Protein AF-A0AAV7LQX9-F1 (afdb_monomer_lite)

Radius of gyration: 13.63 Å; chains: 1; bounding box: 30×21×33 Å

Secondary structure (DSSP, 8-state):
-EE--S-EEEEEEEEEEEEEEEEEEES-EEEEEEEEEEEEEEEEEEESEEEEEEEEEEEEEEEEEEE-SEEEEEEEEEEEEEEEEEEEEEEEEEEEEEEEEEEEEEEEEEEEEEEEEESSEEEEE-

pLDDT: mean 80.77, std 9.1, range [44.38, 90.12]

Foldseek 3Di:
DEDADQEEEEEAEAEDEEEDEYEYEHAEYEYEYYYAYEYEYEYEYEHAEYEYEYEEHYEYEYEYEYEHQEYEYEAYEEYEYEYEYEYEYQEYEYEYQYQYEYEYEYDYDYVYYYYYYHDNYDYDYD

Structure (mmCIF, N/CA/C/O backbone):
data_AF-A0AAV7LQX9-F1
#
_entry.id   AF-A0AAV7LQX9-F1
#
loop_
_atom_site.group_PDB
_atom_site.id
_atom_site.type_symbol
_atom_site.label_atom_id
_atom_site.label_alt_id
_atom_site.label_comp_id
_atom_site.label_asym_id
_atom_site.label_entity_id
_atom_site.label_seq_id
_atom_site.pdbx_PDB_ins_code
_atom_site.Cartn_x
_atom_site.Cartn_y
_atom_site.Cartn_z
_atom_site.occupancy
_atom_site.B_iso_or_equiv
_atom_site.auth_seq_id
_atom_site.auth_comp_id
_atom_site.auth_asym_id
_atom_site.auth_atom_id
_atom_site.pdbx_PDB_model_num
ATOM 1 N N . MET A 1 1 ? -8.100 -6.933 16.104 1.00 44.38 1 MET A N 1
ATOM 2 C CA . MET A 1 1 ? -7.969 -5.736 16.965 1.00 44.38 1 MET A CA 1
ATOM 3 C C . MET A 1 1 ? -8.746 -4.613 16.285 1.00 44.38 1 MET A C 1
ATOM 5 O O . MET A 1 1 ? -8.437 -4.324 15.139 1.00 44.38 1 MET A O 1
ATOM 9 N N . GLN A 1 2 ? -9.809 -4.077 16.897 1.00 45.00 2 GLN A N 1
ATOM 10 C CA . GLN A 1 2 ? -10.562 -2.942 16.338 1.00 45.00 2 GLN A CA 1
ATOM 11 C C . GLN A 1 2 ? -9.854 -1.646 16.736 1.00 45.00 2 GLN A C 1
ATOM 13 O O . GLN A 1 2 ? -9.765 -1.334 17.921 1.00 45.00 2 GLN A O 1
ATOM 18 N N . ALA A 1 3 ? -9.325 -0.924 15.753 1.00 48.66 3 ALA A N 1
ATOM 19 C 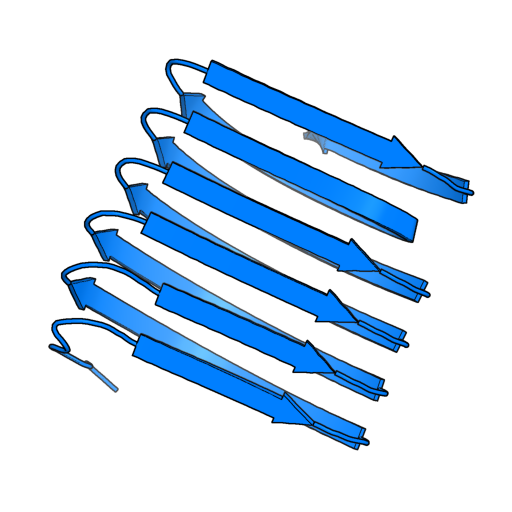CA . ALA A 1 3 ? -8.669 0.359 15.949 1.00 48.66 3 ALA A CA 1
ATOM 20 C C . ALA A 1 3 ? -9.625 1.467 15.475 1.00 48.66 3 ALA A C 1
ATOM 22 O O . ALA A 1 3 ? -9.708 1.782 14.290 1.00 48.66 3 ALA A O 1
ATOM 23 N N . LEU A 1 4 ? -10.394 2.036 16.407 1.00 51.62 4 LEU A N 1
ATOM 24 C CA . LEU A 1 4 ? -11.163 3.265 16.181 1.00 51.62 4 LEU A CA 1
ATOM 25 C C . LEU A 1 4 ? -10.199 4.446 16.334 1.00 51.62 4 LEU A C 1
ATOM 27 O O . LEU A 1 4 ? -10.085 5.054 17.396 1.00 51.62 4 LEU A O 1
ATOM 31 N N . CYS A 1 5 ? -9.425 4.699 15.284 1.00 54.59 5 CYS A N 1
ATOM 32 C CA . CYS A 1 5 ? -8.389 5.721 15.264 1.00 54.59 5 CYS A CA 1
ATOM 33 C C . CYS A 1 5 ? -8.720 6.733 14.174 1.00 54.59 5 CYS A C 1
ATOM 35 O O . CYS A 1 5 ? -8.974 6.358 13.034 1.00 54.59 5 CYS A O 1
ATOM 37 N N . THR A 1 6 ? -8.659 8.024 14.504 1.00 59.22 6 THR A N 1
ATOM 38 C CA . THR A 1 6 ? -8.845 9.101 13.525 1.00 59.22 6 THR A CA 1
ATOM 39 C C . THR A 1 6 ? -7.793 9.063 12.422 1.00 59.22 6 THR A C 1
ATOM 41 O O . THR A 1 6 ? -8.048 9.603 11.366 1.00 59.22 6 THR A O 1
ATOM 44 N N . GLY A 1 7 ? -6.664 8.383 12.603 1.00 66.31 7 GLY A N 1
ATOM 45 C CA . GLY A 1 7 ? -5.736 8.020 11.537 1.00 66.31 7 GLY A CA 1
ATOM 46 C C . GLY A 1 7 ? -4.807 6.909 12.015 1.00 66.31 7 GLY A C 1
ATOM 47 O O . GLY A 1 7 ? -4.508 6.842 13.210 1.00 66.31 7 GLY A O 1
ATOM 48 N N . LEU A 1 8 ? -4.388 6.027 11.108 1.00 74.94 8 LEU A N 1
ATOM 49 C CA . LEU A 1 8 ? -3.429 4.962 11.399 1.00 74.94 8 LEU A CA 1
ATOM 50 C C . LEU A 1 8 ? -2.155 5.202 10.589 1.00 74.94 8 LEU A C 1
ATOM 52 O O . LEU A 1 8 ? -2.221 5.341 9.371 1.00 74.94 8 LEU A O 1
ATOM 56 N N . GLN A 1 9 ? -1.014 5.243 11.273 1.00 82.44 9 GLN A N 1
ATOM 57 C CA . GLN A 1 9 ? 0.303 5.270 10.648 1.00 82.44 9 GLN A CA 1
ATOM 58 C C . GLN A 1 9 ? 1.063 4.019 11.050 1.00 82.44 9 GLN A C 1
ATOM 60 O O . GLN A 1 9 ? 1.172 3.705 12.237 1.00 82.44 9 GLN A O 1
ATOM 65 N N . GLU A 1 10 ? 1.592 3.315 10.062 1.00 79.38 10 GLU A N 1
ATOM 66 C CA . GLU A 1 10 ? 2.400 2.132 10.283 1.00 79.38 10 GLU A CA 1
ATOM 67 C C . GLU A 1 10 ? 3.701 2.227 9.499 1.00 79.38 10 GLU A C 1
ATOM 69 O O . GLU A 1 10 ? 3.707 2.553 8.314 1.00 79.38 10 GLU A O 1
ATOM 74 N N . GLN A 1 11 ? 4.802 1.906 10.172 1.00 86.50 11 GLN A N 1
ATOM 75 C CA . GLN A 1 11 ? 6.115 1.863 9.560 1.00 86.50 11 GLN A CA 1
ATOM 76 C C . GLN A 1 11 ? 6.810 0.546 9.903 1.00 86.50 11 GLN A C 1
ATOM 78 O O . GLN A 1 11 ? 6.945 0.186 11.074 1.00 86.50 11 GLN A O 1
ATOM 83 N N . VAL A 1 12 ? 7.275 -0.157 8.874 1.00 82.94 12 VAL A N 1
ATOM 84 C CA . VAL A 1 12 ? 8.082 -1.373 8.989 1.00 82.94 12 VAL A CA 1
ATOM 85 C C . VAL A 1 12 ? 9.431 -1.106 8.336 1.00 82.94 12 VAL A C 1
ATOM 87 O O . VAL A 1 12 ? 9.488 -0.712 7.173 1.00 82.94 12 VAL A O 1
ATOM 90 N N . THR A 1 13 ? 10.523 -1.305 9.075 1.00 85.25 13 THR A N 1
ATOM 91 C CA . THR A 1 13 ? 11.883 -1.085 8.568 1.00 85.25 13 THR A CA 1
ATOM 92 C C . THR A 1 13 ? 12.789 -2.292 8.795 1.00 85.25 13 THR A C 1
ATOM 94 O O . THR A 1 13 ? 12.678 -3.001 9.794 1.00 85.25 13 THR A O 1
ATOM 97 N N . GLY A 1 14 ? 13.721 -2.515 7.867 1.00 83.38 14 GLY A N 1
ATOM 98 C CA . GLY A 1 14 ? 14.707 -3.592 7.957 1.00 83.38 14 GLY A CA 1
ATOM 99 C C . GLY A 1 14 ? 14.186 -4.919 7.409 1.00 83.38 14 GLY A C 1
ATOM 100 O O . GLY A 1 14 ? 13.496 -4.936 6.394 1.00 83.38 14 GLY A O 1
ATOM 101 N N . SER A 1 15 ? 14.576 -6.032 8.036 1.00 89.62 15 SER A N 1
ATOM 102 C CA . SER A 1 15 ? 14.075 -7.363 7.678 1.00 89.62 15 SER A CA 1
ATOM 103 C C . SER A 1 15 ? 12.883 -7.710 8.561 1.00 89.62 15 SER A C 1
ATOM 105 O O . SER A 1 15 ? 13.058 -7.864 9.770 1.00 89.62 15 SER A O 1
ATOM 107 N N . ALA A 1 16 ? 11.695 -7.849 7.980 1.00 85.00 16 ALA A N 1
ATOM 108 C CA . ALA A 1 16 ? 10.470 -8.041 8.748 1.00 85.00 16 ALA A CA 1
ATOM 109 C C . ALA A 1 16 ? 9.529 -9.077 8.126 1.00 85.00 16 ALA A C 1
ATOM 111 O O . ALA A 1 16 ? 9.391 -9.168 6.908 1.00 85.00 16 ALA A O 1
ATOM 112 N N . TYR A 1 17 ? 8.845 -9.818 8.998 1.00 88.38 17 TYR A N 1
ATOM 113 C CA . TYR A 1 17 ? 7.659 -10.602 8.668 1.00 88.38 17 TYR A CA 1
ATOM 114 C C . TYR A 1 17 ? 6.479 -9.992 9.414 1.00 88.38 17 TYR A C 1
ATOM 116 O O . TYR A 1 17 ? 6.581 -9.708 10.610 1.00 88.38 17 TYR A O 1
ATOM 124 N N . THR A 1 18 ? 5.376 -9.738 8.722 1.00 83.75 18 THR A N 1
ATOM 125 C CA . THR A 1 18 ? 4.199 -9.108 9.317 1.00 83.75 18 THR A CA 1
ATOM 126 C C . THR A 1 18 ? 2.927 -9.740 8.781 1.00 83.75 18 THR A C 1
ATOM 128 O O . THR A 1 18 ? 2.704 -9.766 7.579 1.00 83.75 18 THR A O 1
ATOM 131 N N . GLU A 1 19 ? 2.059 -10.174 9.686 1.00 87.44 19 GLU A N 1
ATOM 132 C CA . GLU A 1 19 ? 0.737 -10.698 9.357 1.00 87.44 19 GLU A CA 1
ATOM 133 C C . GLU A 1 19 ? -0.304 -9.952 10.185 1.00 87.44 19 GLU A C 1
ATOM 135 O O . GLU A 1 19 ? -0.191 -9.897 11.416 1.00 87.44 19 GLU A O 1
ATOM 140 N N . ARG A 1 20 ? -1.291 -9.317 9.538 1.00 81.19 20 ARG A N 1
ATOM 141 C CA . ARG A 1 20 ? -2.314 -8.543 10.260 1.00 81.19 20 ARG A CA 1
ATOM 142 C C . ARG A 1 20 ? -3.699 -8.582 9.636 1.00 81.19 20 ARG A C 1
ATOM 144 O O . ARG A 1 20 ? -3.877 -8.553 8.424 1.00 81.19 20 ARG A O 1
ATOM 151 N N . VAL A 1 21 ? -4.688 -8.475 10.520 1.00 82.31 21 VAL A N 1
ATOM 152 C CA . VAL A 1 21 ? -6.072 -8.138 10.179 1.00 82.31 21 VAL A CA 1
ATOM 153 C C . VAL A 1 21 ? -6.412 -6.791 10.806 1.00 82.31 21 VAL A C 1
ATOM 155 O O . VAL A 1 21 ? -6.343 -6.638 12.031 1.00 82.31 21 VAL A O 1
ATOM 158 N N . MET A 1 22 ? -6.778 -5.817 9.975 1.00 77.44 22 MET A N 1
ATOM 159 C CA . MET A 1 22 ? -7.053 -4.445 10.399 1.00 77.44 22 MET A CA 1
ATOM 160 C C . MET A 1 22 ? -8.438 -3.970 9.966 1.00 77.44 22 MET A C 1
ATOM 162 O O . MET A 1 22 ? -8.888 -4.217 8.849 1.00 77.44 22 MET A O 1
ATOM 166 N N . GLN A 1 23 ? -9.087 -3.240 10.872 1.00 78.06 23 GLN A N 1
ATOM 167 C CA . GLN A 1 23 ? -10.283 -2.450 10.601 1.00 78.06 23 GLN A CA 1
ATOM 168 C C . GLN A 1 23 ? -9.996 -1.012 11.019 1.00 78.06 23 GLN A C 1
ATOM 170 O O . GLN A 1 23 ? -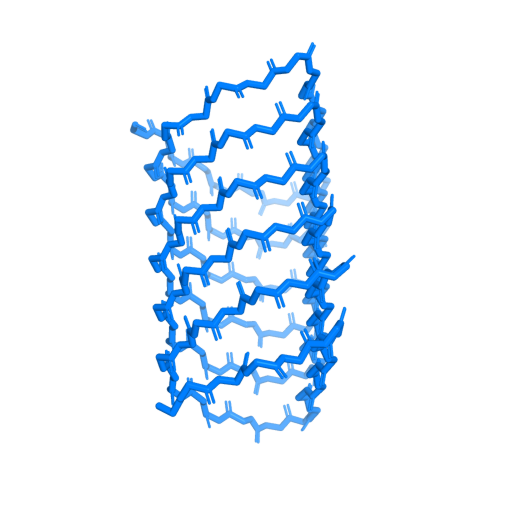9.624 -0.786 12.173 1.00 78.06 23 GLN A O 1
ATOM 175 N N . ALA A 1 24 ? -10.162 -0.070 10.093 1.00 73.31 24 ALA A N 1
ATOM 176 C CA . ALA A 1 24 ? -9.906 1.346 10.319 1.00 73.31 24 ALA A CA 1
ATOM 177 C C . ALA A 1 24 ? -11.117 2.201 9.916 1.00 73.31 24 ALA A C 1
ATOM 179 O O . ALA A 1 24 ? -11.691 2.036 8.840 1.00 73.31 24 ALA A O 1
ATOM 180 N N . LEU A 1 25 ? -11.483 3.138 10.791 1.00 71.81 25 LEU A N 1
ATOM 181 C CA . LEU A 1 25 ? -12.535 4.135 10.588 1.00 71.81 25 LEU A CA 1
ATOM 182 C C . LEU A 1 25 ? -11.963 5.502 10.972 1.00 71.81 25 LEU A C 1
ATOM 184 O O . LEU A 1 25 ? -11.795 5.770 12.160 1.00 71.81 25 LEU A O 1
ATOM 188 N N . GLY A 1 26 ? -11.638 6.353 9.995 1.00 68.31 26 GLY A N 1
ATOM 189 C CA . GLY A 1 26 ? -10.950 7.616 10.286 1.00 68.31 26 GLY A CA 1
ATOM 190 C C . GLY A 1 26 ? -10.535 8.437 9.065 1.00 68.31 26 GLY A C 1
ATOM 191 O O . GLY A 1 26 ? -10.940 8.174 7.943 1.00 68.31 26 GLY A O 1
ATOM 192 N N . THR A 1 27 ? -9.714 9.462 9.268 1.00 67.06 27 THR A N 1
ATOM 193 C CA . THR A 1 27 ? -9.219 10.382 8.232 1.00 67.06 27 THR A CA 1
ATOM 194 C C . THR A 1 27 ? -8.089 9.797 7.374 1.00 67.06 27 THR A C 1
ATOM 196 O O . THR A 1 27 ? -7.625 10.430 6.429 1.00 67.06 27 THR A O 1
ATOM 199 N N . GLY A 1 28 ? -7.635 8.576 7.639 1.00 71.94 28 GLY A N 1
ATOM 200 C CA . GLY A 1 28 ? -6.827 7.843 6.671 1.00 71.94 28 GLY A CA 1
ATOM 201 C C . GLY A 1 28 ? -5.840 6.858 7.263 1.00 71.94 28 GLY A C 1
ATOM 202 O O . GLY A 1 28 ? -5.613 6.818 8.474 1.00 71.94 28 GLY A O 1
ATOM 203 N N . LEU A 1 29 ? -5.279 6.050 6.371 1.00 78.88 29 LEU A N 1
ATOM 204 C CA . LEU A 1 29 ? -4.280 5.041 6.675 1.00 78.88 29 LEU A CA 1
ATOM 205 C C . LEU A 1 29 ? -3.027 5.336 5.856 1.00 78.88 29 LEU A C 1
ATOM 207 O O . LEU A 1 29 ? -3.112 5.484 4.640 1.00 78.88 29 LEU A O 1
ATOM 211 N N . GLN A 1 30 ? -1.891 5.453 6.534 1.00 85.62 30 GLN A N 1
ATOM 212 C CA . GLN A 1 30 ? -0.587 5.596 5.903 1.00 85.62 30 GLN A CA 1
ATOM 213 C C . GLN A 1 30 ? 0.289 4.430 6.316 1.00 85.62 30 GLN A C 1
ATOM 215 O O . GLN A 1 30 ? 0.453 4.150 7.506 1.00 85.62 30 GLN A O 1
ATOM 220 N N . GLU A 1 31 ? 0.856 3.762 5.330 1.00 83.62 31 GLU A N 1
ATOM 221 C CA . GLU A 1 31 ? 1.700 2.612 5.559 1.00 83.62 31 GLU A CA 1
ATOM 222 C C . GLU A 1 31 ? 3.004 2.752 4.785 1.00 83.62 31 GLU A C 1
ATOM 224 O O . GLU A 1 31 ? 3.001 3.039 3.590 1.00 83.62 31 GLU A O 1
ATOM 229 N N . GLN A 1 32 ? 4.119 2.544 5.477 1.00 88.81 32 GLN A N 1
ATOM 230 C CA . GLN A 1 32 ? 5.440 2.582 4.878 1.00 88.81 32 GLN A CA 1
ATOM 231 C C . GLN A 1 32 ? 6.222 1.317 5.219 1.00 88.81 32 GLN A C 1
ATOM 233 O O . GLN A 1 32 ? 6.424 0.981 6.387 1.00 88.81 32 GLN A O 1
ATOM 238 N N . VAL A 1 33 ? 6.709 0.632 4.190 1.00 84.44 33 VAL A N 1
ATOM 239 C CA . VAL A 1 33 ? 7.551 -0.558 4.319 1.00 84.44 33 VAL A CA 1
ATOM 240 C C . VAL A 1 33 ? 8.886 -0.293 3.638 1.00 84.44 33 VAL A C 1
ATOM 242 O O . VAL A 1 33 ? 8.929 -0.067 2.433 1.00 84.44 33 VAL A O 1
ATOM 245 N N . THR A 1 34 ? 9.981 -0.359 4.394 1.00 87.31 34 THR A N 1
ATOM 246 C CA . THR A 1 34 ? 11.334 -0.108 3.880 1.00 87.31 34 THR A CA 1
ATOM 247 C C . THR A 1 34 ? 12.288 -1.238 4.249 1.00 87.31 34 THR A C 1
ATOM 249 O O . THR A 1 34 ? 12.525 -1.495 5.427 1.00 87.31 34 THR A O 1
ATOM 252 N N . GLY A 1 35 ? 12.923 -1.870 3.265 1.00 87.62 35 GLY A N 1
ATOM 253 C CA . GLY A 1 35 ? 13.909 -2.932 3.487 1.00 87.62 35 GLY A CA 1
ATOM 254 C C . GLY A 1 35 ? 13.496 -4.250 2.846 1.00 87.62 35 GLY A C 1
ATOM 255 O O . GLY A 1 35 ? 13.077 -4.254 1.694 1.00 87.62 35 GLY A O 1
ATOM 256 N N . SER A 1 36 ? 13.669 -5.362 3.562 1.00 89.44 36 SER A N 1
ATOM 257 C CA . SER A 1 36 ? 13.270 -6.697 3.108 1.00 89.44 36 SER A CA 1
ATOM 258 C C . SER A 1 36 ? 12.052 -7.150 3.901 1.00 89.44 36 SER A C 1
ATOM 260 O O . SER A 1 36 ? 12.176 -7.499 5.073 1.00 89.44 36 SER A O 1
ATOM 262 N N . ALA A 1 37 ? 10.875 -7.153 3.291 1.00 87.31 37 ALA A N 1
ATOM 263 C CA . ALA A 1 37 ? 9.639 -7.426 4.011 1.00 87.31 37 ALA A CA 1
ATOM 264 C C . ALA A 1 37 ? 8.830 -8.553 3.375 1.00 87.31 37 ALA A C 1
ATOM 266 O O . ALA A 1 37 ? 8.647 -8.593 2.161 1.00 87.31 37 ALA A O 1
ATOM 267 N N . TYR A 1 38 ? 8.293 -9.423 4.223 1.00 89.69 38 TYR A N 1
ATOM 268 C CA . TYR A 1 38 ? 7.180 -10.295 3.882 1.00 89.69 38 TYR A CA 1
ATOM 269 C C . TYR A 1 38 ? 5.951 -9.814 4.638 1.00 89.69 38 TYR A C 1
ATOM 271 O O . TYR A 1 38 ? 5.994 -9.670 5.864 1.00 89.69 38 TYR A O 1
ATOM 279 N N . THR A 1 39 ? 4.871 -9.544 3.913 1.00 85.50 39 THR A N 1
ATOM 280 C CA . THR A 1 39 ? 3.660 -9.013 4.517 1.00 85.50 39 THR A CA 1
ATOM 281 C C . THR A 1 39 ? 2.395 -9.669 3.989 1.00 85.50 39 THR A C 1
ATOM 283 O O . THR A 1 39 ? 2.104 -9.590 2.801 1.00 85.50 39 THR A O 1
ATOM 286 N N . GLU A 1 40 ? 1.590 -10.188 4.908 1.00 89.50 40 GLU A N 1
ATOM 287 C CA . GLU A 1 40 ? 0.230 -10.656 4.659 1.00 89.50 40 GLU A CA 1
ATOM 288 C C . GLU A 1 40 ? -0.773 -9.771 5.393 1.00 89.50 40 GLU A C 1
ATOM 290 O O . GLU A 1 40 ? -0.660 -9.547 6.606 1.00 89.50 40 GLU A O 1
ATOM 295 N N . ARG A 1 41 ? -1.769 -9.236 4.676 1.00 84.44 41 ARG A N 1
ATOM 296 C CA . ARG A 1 41 ? -2.806 -8.420 5.322 1.00 84.44 41 ARG A CA 1
ATOM 297 C C . ARG A 1 41 ? -4.209 -8.629 4.798 1.00 84.44 41 ARG A C 1
ATOM 299 O O . ARG A 1 41 ? -4.458 -8.707 3.600 1.00 84.44 41 ARG A O 1
ATOM 306 N N . VAL A 1 42 ? -5.147 -8.534 5.733 1.00 86.06 42 VAL A N 1
ATOM 307 C CA . VAL A 1 42 ? -6.558 -8.289 5.444 1.00 86.06 42 VAL A CA 1
ATOM 308 C C . VAL A 1 42 ? -6.943 -6.940 6.030 1.00 86.06 42 VAL A C 1
ATOM 310 O O . VAL A 1 42 ? -6.772 -6.700 7.228 1.00 86.06 42 VAL A O 1
ATOM 313 N N . MET A 1 43 ? -7.461 -6.049 5.192 1.00 84.25 43 MET A N 1
ATOM 314 C CA . MET A 1 43 ? -7.805 -4.689 5.585 1.00 84.25 43 MET A CA 1
ATOM 315 C C . MET A 1 43 ? -9.231 -4.330 5.177 1.00 84.25 43 MET A C 1
ATOM 317 O O . MET A 1 43 ? -9.636 -4.516 4.030 1.00 84.25 43 MET A O 1
ATOM 321 N N . GLN A 1 44 ? -9.961 -3.736 6.117 1.00 84.94 44 GLN A N 1
ATOM 322 C CA . GLN A 1 44 ? -11.181 -2.983 5.847 1.00 84.94 44 GLN A CA 1
ATOM 323 C C . GLN A 1 44 ? -10.984 -1.547 6.319 1.00 84.94 44 GLN A C 1
ATOM 325 O O . GLN A 1 44 ? -10.684 -1.318 7.494 1.00 84.94 44 GLN A O 1
ATOM 330 N N . ALA A 1 45 ? -11.148 -0.583 5.420 1.00 80.44 45 ALA A N 1
ATOM 331 C CA . ALA A 1 45 ? -10.995 0.824 5.759 1.00 80.44 45 ALA A CA 1
ATOM 332 C C . ALA A 1 45 ? -12.138 1.670 5.197 1.00 80.44 45 ALA A C 1
ATOM 334 O O . ALA A 1 45 ? -12.545 1.527 4.043 1.00 80.44 45 ALA A O 1
ATOM 335 N N . LEU A 1 46 ? -12.626 2.590 6.024 1.00 81.75 46 LEU A N 1
ATOM 336 C CA . LEU A 1 46 ? -13.559 3.631 5.619 1.00 81.75 46 LEU A CA 1
ATOM 337 C C . LEU A 1 46 ? -13.027 4.970 6.118 1.00 81.75 46 LEU A C 1
ATOM 339 O O . LEU A 1 46 ? -12.820 5.160 7.319 1.00 81.75 46 LEU A O 1
ATOM 343 N N . GLY A 1 47 ? -12.762 5.889 5.194 1.00 77.56 47 GLY A N 1
ATOM 344 C CA . GLY A 1 47 ? -12.074 7.117 5.560 1.00 77.56 47 GLY A CA 1
ATOM 345 C C . GLY A 1 47 ? -11.807 8.085 4.427 1.00 77.56 47 GLY A C 1
ATOM 346 O O . GLY A 1 47 ? -12.364 7.958 3.346 1.00 77.56 47 GLY A O 1
ATOM 347 N N . THR A 1 48 ? -10.955 9.082 4.657 1.00 76.81 48 THR A N 1
ATOM 348 C CA . THR A 1 48 ? -10.625 10.043 3.593 1.00 76.81 48 THR A CA 1
ATOM 349 C C . THR A 1 48 ? -9.549 9.525 2.646 1.00 76.81 48 THR A C 1
ATOM 351 O O . THR A 1 48 ? -9.707 9.706 1.443 1.00 76.81 48 THR A O 1
ATOM 354 N N . GLY A 1 49 ? -8.527 8.795 3.096 1.00 80.81 49 GLY A N 1
ATOM 355 C CA . GLY A 1 49 ? -7.528 8.268 2.161 1.00 80.81 49 GLY A CA 1
ATOM 356 C C . GLY A 1 49 ? -6.717 7.081 2.657 1.00 80.81 49 GLY A C 1
ATOM 357 O O . GLY A 1 49 ? -6.596 6.867 3.862 1.00 80.81 49 GLY A O 1
ATOM 358 N N . LEU A 1 50 ? -6.163 6.325 1.712 1.00 83.75 50 LEU A N 1
ATOM 359 C CA . LEU A 1 50 ? -5.165 5.288 1.956 1.00 83.75 50 LEU A CA 1
ATOM 360 C C . LEU A 1 50 ? -3.912 5.633 1.156 1.00 83.75 50 LEU A C 1
ATOM 362 O O . LEU A 1 50 ? -4.005 5.883 -0.044 1.00 83.75 50 LEU A O 1
ATOM 366 N N . GLN A 1 51 ? -2.770 5.683 1.830 1.00 88.00 51 GLN A N 1
ATOM 367 C CA . GLN A 1 51 ? -1.468 5.883 1.211 1.00 88.00 51 GLN A CA 1
ATOM 368 C C . GLN A 1 51 ? -0.547 4.748 1.618 1.00 88.00 51 GLN A C 1
ATOM 370 O O . GLN A 1 51 ? -0.396 4.455 2.805 1.00 88.00 51 GLN A O 1
ATOM 375 N N . GLU A 1 52 ? 0.088 4.136 0.636 1.00 86.12 52 GLU A N 1
ATOM 376 C CA . GLU A 1 52 ? 1.040 3.071 0.870 1.00 86.12 52 GLU A CA 1
ATOM 377 C C . GLU A 1 52 ? 2.321 3.316 0.093 1.00 86.12 52 GLU A C 1
ATOM 379 O O . GLU A 1 52 ? 2.285 3.587 -1.104 1.00 86.12 52 GLU A O 1
ATOM 384 N N . GLN A 1 53 ? 3.452 3.165 0.773 1.00 89.94 53 GLN A N 1
ATOM 385 C CA . GLN A 1 53 ? 4.761 3.231 0.156 1.00 89.94 53 GLN A CA 1
ATOM 386 C C . GLN A 1 53 ? 5.585 1.999 0.520 1.00 89.94 53 GLN A C 1
ATOM 388 O O . GLN A 1 53 ? 5.781 1.677 1.693 1.00 89.94 53 GLN A O 1
ATOM 393 N N . VAL A 1 54 ? 6.113 1.326 -0.494 1.00 86.12 54 VAL A N 1
ATOM 394 C CA . VAL A 1 54 ? 6.984 0.162 -0.341 1.00 86.12 54 VAL A CA 1
ATOM 395 C C . VAL A 1 54 ? 8.311 0.457 -1.016 1.00 86.12 54 VAL A C 1
ATOM 397 O O . VAL A 1 54 ? 8.355 0.827 -2.184 1.00 86.12 54 VAL A O 1
ATOM 400 N N . THR A 1 55 ? 9.414 0.297 -0.292 1.00 89.19 55 THR A N 1
ATOM 401 C CA . THR A 1 55 ? 10.767 0.523 -0.804 1.00 89.19 55 THR A CA 1
ATOM 402 C C . THR A 1 55 ? 11.689 -0.634 -0.431 1.00 89.19 55 THR A C 1
ATOM 404 O O . THR A 1 55 ? 11.878 -0.934 0.746 1.00 89.19 55 THR A O 1
ATOM 407 N N . GLY A 1 56 ? 12.328 -1.255 -1.421 1.00 89.06 56 GLY A N 1
ATOM 408 C CA . GLY A 1 56 ? 13.302 -2.332 -1.214 1.00 89.06 56 GLY A CA 1
ATOM 409 C C . GLY A 1 56 ? 12.862 -3.653 -1.835 1.00 89.06 56 GLY A C 1
ATOM 410 O O . GLY A 1 56 ? 12.470 -3.673 -2.998 1.00 89.06 56 GLY A O 1
ATOM 411 N N . ILE A 1 57 ? 12.992 -4.753 -1.093 1.00 89.56 57 ILE A N 1
ATOM 412 C CA . ILE A 1 57 ? 12.573 -6.093 -1.517 1.00 89.56 57 ILE A CA 1
ATOM 413 C C . ILE A 1 57 ? 11.320 -6.460 -0.730 1.00 89.56 57 ILE A C 1
ATOM 415 O O . ILE A 1 57 ? 11.371 -6.578 0.492 1.00 89.56 57 ILE A O 1
ATOM 419 N N . ALA A 1 58 ? 10.197 -6.647 -1.412 1.00 86.44 58 ALA A N 1
ATOM 420 C CA . ALA A 1 58 ? 8.935 -6.922 -0.743 1.00 86.44 58 ALA A CA 1
ATOM 421 C C . ALA A 1 58 ? 8.196 -8.108 -1.359 1.00 86.44 58 ALA A C 1
ATOM 423 O O . ALA A 1 58 ? 8.081 -8.220 -2.578 1.00 86.44 58 ALA A O 1
ATOM 424 N N . TYR A 1 59 ? 7.653 -8.959 -0.497 1.00 89.56 59 TYR A N 1
ATOM 425 C CA . TYR A 1 59 ? 6.607 -9.910 -0.839 1.00 89.56 59 TYR A CA 1
ATOM 426 C C . TYR A 1 59 ? 5.342 -9.506 -0.089 1.00 89.56 59 TYR A C 1
ATOM 428 O O . TYR A 1 59 ? 5.366 -9.360 1.136 1.00 89.56 59 TYR A O 1
ATOM 436 N N . ILE A 1 60 ? 4.269 -9.246 -0.827 1.00 85.81 60 ILE A N 1
ATOM 437 C CA . ILE A 1 60 ? 3.054 -8.644 -0.293 1.00 85.81 60 ILE A CA 1
ATOM 438 C C . ILE A 1 60 ? 1.844 -9.410 -0.807 1.00 85.81 60 ILE A C 1
ATOM 440 O O . ILE A 1 60 ? 1.565 -9.395 -2.003 1.00 85.81 60 ILE A O 1
ATOM 444 N N . GLU A 1 61 ? 1.073 -9.964 0.117 1.00 90.12 61 GLU A N 1
ATOM 445 C CA . GLU A 1 61 ? -0.242 -10.536 -0.154 1.00 90.12 61 GLU A CA 1
ATOM 446 C C . GLU A 1 61 ? -1.304 -9.752 0.599 1.00 90.12 61 GLU A C 1
ATOM 448 O O . GLU A 1 61 ? -1.213 -9.570 1.820 1.00 90.12 61 GLU A O 1
ATOM 453 N N . ARG A 1 62 ? -2.318 -9.254 -0.118 1.00 85.88 62 ARG A N 1
ATOM 454 C CA . ARG A 1 62 ? -3.397 -8.499 0.526 1.00 85.88 62 ARG A CA 1
ATOM 455 C C . ARG A 1 62 ? -4.788 -8.770 0.008 1.00 85.88 62 ARG A C 1
ATOM 457 O O . ARG A 1 62 ? -5.032 -8.897 -1.189 1.00 85.88 62 ARG A O 1
ATOM 464 N N . VAL A 1 63 ? -5.723 -8.684 0.946 1.00 88.25 63 VAL A N 1
ATOM 465 C CA . VAL A 1 63 ? -7.145 -8.510 0.673 1.00 88.25 63 VAL A CA 1
ATOM 466 C C . VAL A 1 63 ? -7.594 -7.186 1.274 1.00 88.25 63 VAL A C 1
ATOM 468 O O . VAL A 1 63 ? -7.530 -6.998 2.490 1.00 88.25 63 VAL A O 1
ATOM 471 N N . THR A 1 64 ? -8.063 -6.274 0.429 1.00 85.62 64 THR A N 1
ATOM 472 C CA . THR A 1 64 ? -8.395 -4.906 0.835 1.00 85.62 64 THR A CA 1
ATOM 473 C C . THR A 1 64 ? -9.808 -4.532 0.399 1.00 85.62 64 THR A C 1
ATOM 475 O O . THR A 1 64 ? -10.160 -4.633 -0.776 1.00 85.62 64 THR A O 1
ATOM 478 N N . GLN A 1 65 ? -10.619 -4.053 1.342 1.00 87.81 65 GLN A N 1
ATOM 479 C CA . GLN A 1 65 ? -11.906 -3.410 1.074 1.00 87.81 65 GLN A CA 1
ATOM 480 C C . GLN A 1 65 ? -11.851 -1.967 1.565 1.00 87.81 65 GLN A C 1
ATOM 482 O O . GLN A 1 65 ? -11.683 -1.720 2.762 1.00 87.81 65 GLN A O 1
ATOM 487 N N . VAL A 1 66 ? -11.971 -1.014 0.643 1.00 83.62 66 VAL A N 1
ATOM 488 C CA . VAL A 1 66 ? -11.787 0.408 0.941 1.00 83.62 66 VAL A CA 1
ATOM 489 C C . VAL A 1 66 ? -12.933 1.238 0.381 1.00 83.62 66 VAL A C 1
ATOM 491 O O . VAL A 1 66 ? -13.260 1.163 -0.803 1.00 83.62 66 VAL A O 1
ATOM 494 N N . LEU A 1 67 ? -13.483 2.092 1.245 1.00 86.06 67 LEU A N 1
ATOM 495 C CA . LEU A 1 67 ? -14.279 3.251 0.858 1.00 86.06 67 LEU A CA 1
ATOM 496 C C . LEU A 1 67 ? -13.513 4.518 1.243 1.00 86.06 67 LEU A C 1
ATOM 498 O O . LEU A 1 67 ? -13.404 4.832 2.432 1.00 86.06 67 LEU A O 1
ATOM 502 N N . CYS A 1 68 ? -12.981 5.245 0.261 1.00 82.50 68 CYS A N 1
ATOM 503 C CA . CYS A 1 68 ? -12.208 6.453 0.539 1.00 82.50 68 CYS A CA 1
ATOM 504 C C . CYS A 1 68 ? -12.393 7.570 -0.486 1.00 82.50 68 CYS A C 1
ATOM 506 O O . CYS A 1 68 ? -13.026 7.393 -1.517 1.00 82.50 68 CYS A O 1
ATOM 508 N N . THR A 1 69 ? -11.846 8.757 -0.216 1.00 83.44 69 THR A N 1
ATOM 509 C CA . THR A 1 69 ? -11.749 9.787 -1.261 1.00 83.44 69 THR A CA 1
ATOM 510 C C . THR A 1 69 ? -10.560 9.507 -2.178 1.00 83.44 69 THR A C 1
ATOM 512 O O . THR A 1 69 ? -10.713 9.599 -3.393 1.00 83.44 69 THR A O 1
ATOM 515 N N . GLY A 1 70 ? -9.419 9.059 -1.647 1.00 84.75 70 GLY A N 1
ATOM 516 C CA . GLY A 1 70 ? -8.229 8.755 -2.446 1.00 84.75 70 GLY A CA 1
ATOM 517 C C . GLY A 1 70 ? -7.500 7.488 -2.010 1.00 84.75 70 GLY A C 1
ATOM 518 O O . GLY A 1 70 ? -7.390 7.216 -0.814 1.00 84.75 70 GLY A O 1
ATOM 519 N N . LEU A 1 71 ? -6.982 6.733 -2.973 1.00 85.50 71 LEU A N 1
ATOM 520 C CA . LEU A 1 71 ? -6.042 5.640 -2.745 1.00 85.50 71 LEU A CA 1
ATOM 521 C C . LEU A 1 71 ? -4.769 5.929 -3.539 1.00 85.50 71 LEU A C 1
ATOM 523 O O . LEU A 1 71 ? -4.845 6.182 -4.740 1.00 85.50 71 LEU A O 1
ATOM 527 N N . GLN A 1 72 ? -3.628 5.947 -2.857 1.00 88.81 72 GLN A N 1
ATOM 528 C CA . GLN A 1 72 ? -2.315 6.146 -3.459 1.00 88.81 72 GLN A CA 1
ATOM 529 C C . GLN A 1 72 ? -1.391 5.009 -3.048 1.00 88.81 72 GLN A C 1
ATOM 531 O O . GLN A 1 72 ? -1.262 4.712 -1.861 1.00 88.81 72 GLN A O 1
ATOM 536 N N . GLU A 1 73 ? -0.731 4.401 -4.019 1.00 86.25 73 GLU A N 1
ATOM 537 C CA . GLU A 1 73 ? 0.261 3.363 -3.773 1.00 86.25 73 GLU A CA 1
ATOM 538 C C . GLU A 1 73 ? 1.527 3.648 -4.560 1.00 86.25 73 GLU A C 1
ATOM 540 O O . GLU A 1 73 ? 1.468 3.937 -5.752 1.00 86.25 73 GLU A O 1
ATOM 545 N N . GLU A 1 74 ? 2.669 3.504 -3.904 1.00 89.12 74 GLU A N 1
ATOM 546 C CA . GLU A 1 74 ? 3.978 3.648 -4.517 1.00 89.12 74 GLU A CA 1
ATOM 547 C C . GLU A 1 74 ? 4.851 2.441 -4.166 1.00 89.12 74 GLU A C 1
ATOM 549 O O . GLU A 1 74 ? 4.998 2.065 -3.000 1.00 89.12 74 GLU A O 1
ATOM 554 N N . VAL A 1 75 ? 5.447 1.818 -5.181 1.00 85.38 75 VAL A N 1
ATOM 555 C CA . VAL A 1 75 ? 6.332 0.661 -5.018 1.00 85.38 75 VAL A CA 1
ATOM 556 C C . VAL A 1 75 ? 7.653 0.908 -5.731 1.00 85.38 75 VAL A C 1
ATOM 558 O O . VAL A 1 75 ? 7.712 0.974 -6.958 1.00 85.38 75 VAL A O 1
ATOM 561 N N . ILE A 1 76 ? 8.737 0.969 -4.963 1.00 87.94 76 ILE A N 1
ATOM 562 C CA . ILE A 1 76 ? 10.100 1.161 -5.457 1.00 87.94 76 ILE A CA 1
ATOM 563 C C . ILE A 1 76 ? 10.964 -0.055 -5.099 1.00 87.94 76 ILE A C 1
ATOM 565 O O . ILE A 1 76 ? 11.080 -0.429 -3.932 1.00 87.94 76 ILE A O 1
ATOM 569 N N . GLY A 1 77 ? 11.645 -0.641 -6.087 1.00 87.19 77 GLY A N 1
ATOM 570 C CA . GLY A 1 77 ? 12.624 -1.716 -5.864 1.00 87.19 77 GLY A CA 1
ATOM 571 C C . GLY A 1 77 ? 12.263 -3.048 -6.520 1.00 87.19 77 GLY A C 1
ATOM 572 O O . GLY A 1 77 ? 12.037 -3.100 -7.724 1.00 87.19 77 GLY A O 1
ATOM 573 N N . THR A 1 78 ? 12.297 -4.150 -5.772 1.00 88.12 78 THR A N 1
ATOM 574 C CA . THR A 1 78 ? 11.874 -5.477 -6.248 1.00 88.12 78 THR A CA 1
ATOM 575 C C . THR A 1 78 ? 10.670 -5.926 -5.446 1.00 88.12 78 THR A C 1
ATOM 577 O O . THR A 1 78 ? 10.751 -6.026 -4.224 1.00 88.12 78 THR A O 1
ATOM 580 N N . ALA A 1 79 ? 9.558 -6.205 -6.114 1.00 83.62 79 ALA A N 1
ATOM 581 C CA . ALA A 1 79 ? 8.334 -6.561 -5.414 1.00 83.62 79 ALA A CA 1
ATOM 582 C C . ALA A 1 79 ? 7.610 -7.732 -6.075 1.00 83.62 79 ALA A C 1
ATOM 584 O O . ALA A 1 79 ? 7.480 -7.788 -7.297 1.00 83.62 79 ALA A O 1
ATOM 585 N N . TYR A 1 80 ? 7.109 -8.642 -5.248 1.00 87.81 80 TYR A N 1
ATOM 586 C CA . TYR A 1 80 ? 6.076 -9.595 -5.622 1.00 87.81 80 TYR A CA 1
ATOM 587 C C . TYR A 1 80 ? 4.806 -9.219 -4.870 1.00 87.81 80 TYR A C 1
ATOM 589 O O . TYR A 1 80 ? 4.809 -9.142 -3.641 1.00 87.81 80 TYR A O 1
ATOM 597 N N . ILE A 1 81 ? 3.752 -8.908 -5.614 1.00 84.00 81 ILE A N 1
ATOM 598 C CA . ILE A 1 81 ? 2.527 -8.337 -5.069 1.00 84.00 81 ILE A CA 1
ATOM 599 C C . ILE A 1 81 ? 1.341 -9.133 -5.590 1.00 84.00 81 ILE A C 1
ATOM 601 O O . ILE A 1 81 ? 1.047 -9.094 -6.785 1.00 84.00 81 ILE A O 1
ATOM 605 N N . GLU A 1 82 ? 0.614 -9.765 -4.676 1.00 88.44 82 GLU A N 1
ATOM 606 C CA . GLU A 1 82 ? -0.705 -10.329 -4.938 1.00 88.44 82 GLU A CA 1
ATOM 607 C C . GLU A 1 82 ? -1.757 -9.556 -4.166 1.00 88.44 82 GLU A C 1
ATOM 609 O O . GLU A 1 82 ? -1.662 -9.374 -2.948 1.00 88.44 82 GLU A O 1
ATOM 614 N N . ARG A 1 83 ? -2.776 -9.066 -4.875 1.00 85.25 83 ARG A N 1
ATOM 615 C CA . ARG A 1 83 ? -3.861 -8.336 -4.220 1.00 85.25 83 ARG A CA 1
ATOM 616 C C . ARG A 1 83 ? -5.228 -8.697 -4.758 1.00 85.25 83 ARG A C 1
ATOM 618 O O . ARG A 1 83 ? -5.441 -8.798 -5.964 1.00 85.25 83 ARG A O 1
ATOM 625 N N . VAL A 1 84 ? -6.175 -8.763 -3.833 1.00 87.81 84 VAL A N 1
ATOM 626 C CA . VAL A 1 84 ? -7.608 -8.728 -4.111 1.00 87.81 84 VAL A CA 1
ATOM 627 C C . VAL A 1 84 ? -8.163 -7.451 -3.506 1.00 87.81 84 VAL A C 1
ATOM 629 O O . VAL A 1 84 ? -8.046 -7.225 -2.301 1.00 87.81 84 VAL A O 1
ATOM 632 N N . MET A 1 85 ? -8.754 -6.597 -4.336 1.00 84.69 85 MET A N 1
ATOM 633 C CA . MET A 1 85 ? -9.212 -5.279 -3.914 1.00 84.69 85 MET A CA 1
ATOM 634 C C . MET A 1 85 ? -10.653 -5.000 -4.331 1.00 84.69 85 MET A C 1
ATOM 636 O O . MET A 1 85 ? -11.035 -5.198 -5.483 1.00 84.69 85 MET A O 1
ATOM 640 N N . GLN A 1 86 ? -11.436 -4.477 -3.390 1.00 87.31 86 GLN A N 1
ATOM 641 C CA . GLN A 1 86 ? -12.720 -3.828 -3.651 1.00 87.31 86 GLN A CA 1
ATOM 642 C C . GLN A 1 86 ? -12.616 -2.377 -3.198 1.00 87.31 86 GLN A C 1
ATOM 644 O O . GLN A 1 86 ? -12.492 -2.100 -2.004 1.00 87.31 86 GLN A O 1
ATOM 649 N N . VAL A 1 87 ? -12.629 -1.458 -4.159 1.00 83.31 87 VAL A N 1
ATOM 650 C CA . VAL A 1 87 ? -12.342 -0.043 -3.924 1.00 83.31 87 VAL A CA 1
ATOM 651 C C . VAL A 1 87 ? -13.482 0.807 -4.462 1.00 83.31 87 VAL A C 1
ATOM 653 O O . VAL A 1 87 ? -13.829 0.744 -5.638 1.00 83.31 87 VAL A O 1
ATOM 656 N N . LEU A 1 88 ? -14.046 1.646 -3.605 1.00 85.38 88 LEU A N 1
ATOM 657 C CA . LEU A 1 88 ? -14.912 2.744 -4.015 1.00 85.38 88 LEU A CA 1
ATOM 658 C C . LEU A 1 88 ? -14.197 4.038 -3.629 1.00 85.38 88 LEU A C 1
ATOM 660 O O . LEU A 1 88 ? -14.033 4.325 -2.441 1.00 85.38 88 LEU A O 1
ATOM 664 N N . CYS A 1 89 ? -13.711 4.773 -4.632 1.00 81.69 89 CYS A N 1
ATOM 665 C CA . CYS A 1 89 ? -12.868 5.943 -4.409 1.00 81.69 89 CYS A CA 1
ATOM 666 C C . CYS A 1 89 ? -13.180 7.115 -5.336 1.00 81.69 89 CYS A C 1
ATOM 668 O O . CYS A 1 89 ? -13.819 6.945 -6.363 1.00 81.69 89 CYS A O 1
ATOM 670 N N . THR A 1 90 ? -12.748 8.334 -5.008 1.00 83.12 90 THR A N 1
ATOM 671 C CA . THR A 1 90 ? -12.804 9.431 -5.995 1.00 83.12 90 THR A CA 1
ATOM 672 C C . THR A 1 90 ? -11.553 9.444 -6.877 1.00 83.12 90 THR A C 1
ATOM 674 O O . THR A 1 90 ? -11.657 9.685 -8.079 1.00 83.12 90 THR A O 1
ATOM 677 N N . GL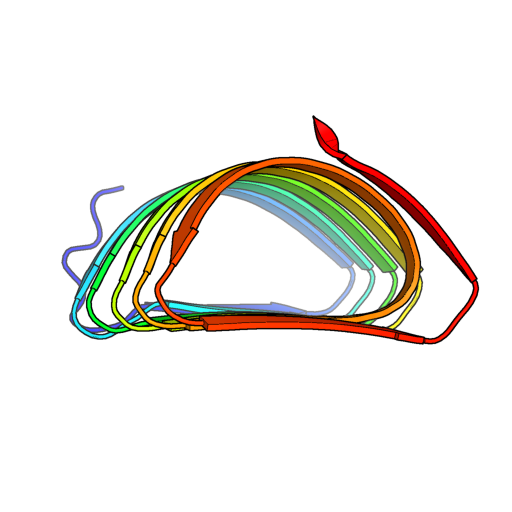Y A 1 91 ? -10.391 9.085 -6.327 1.00 83.25 91 GLY A N 1
ATOM 678 C CA . GLY A 1 91 ? -9.133 8.979 -7.064 1.00 83.25 91 GLY A CA 1
ATOM 679 C C . GLY A 1 91 ? -8.320 7.749 -6.670 1.00 83.25 91 GLY A C 1
ATOM 680 O O . GLY A 1 91 ? -8.153 7.479 -5.483 1.00 83.25 91 GLY A O 1
ATOM 681 N N . LEU A 1 92 ? -7.804 7.034 -7.666 1.00 84.19 92 LEU A N 1
ATOM 682 C CA . LEU A 1 92 ? -6.831 5.955 -7.516 1.00 84.19 92 LEU A CA 1
ATOM 683 C C . LEU A 1 92 ? -5.538 6.365 -8.229 1.00 84.19 92 LEU A C 1
ATOM 685 O O . LEU A 1 92 ? -5.580 6.675 -9.420 1.00 84.19 92 LEU A O 1
ATOM 689 N N . GLN A 1 93 ? -4.416 6.381 -7.517 1.00 87.06 93 GLN A N 1
ATOM 690 C CA . GLN A 1 93 ? -3.090 6.570 -8.101 1.00 87.06 93 GLN A CA 1
ATOM 691 C C . GLN A 1 93 ? -2.177 5.424 -7.696 1.00 87.06 93 GLN A C 1
ATOM 693 O O . GLN A 1 93 ? -2.074 5.087 -6.520 1.00 87.06 93 GLN A O 1
ATOM 698 N N . GLU A 1 94 ? -1.506 4.840 -8.671 1.00 83.25 94 GLU A N 1
ATOM 699 C CA . GLU A 1 94 ? -0.567 3.754 -8.438 1.00 83.25 94 GLU A CA 1
ATOM 700 C C . GLU A 1 94 ? 0.715 4.020 -9.219 1.00 83.25 94 GLU A C 1
ATOM 702 O O . GLU A 1 94 ? 0.684 4.214 -10.433 1.00 83.25 94 GLU A O 1
ATOM 707 N N . GLU A 1 95 ? 1.841 4.003 -8.522 1.00 85.06 95 GLU A N 1
ATOM 708 C CA . GLU A 1 95 ? 3.171 4.155 -9.093 1.00 85.06 95 GLU A CA 1
ATOM 709 C C . GLU A 1 95 ? 4.027 2.938 -8.755 1.00 85.06 95 GLU A C 1
ATOM 711 O O . GLU A 1 95 ? 4.131 2.509 -7.604 1.00 85.06 95 GLU A O 1
ATOM 716 N N . ALA A 1 96 ? 4.673 2.367 -9.765 1.00 79.88 96 ALA A N 1
ATOM 717 C CA . ALA A 1 96 ? 5.624 1.284 -9.576 1.00 79.88 96 ALA A CA 1
ATOM 718 C C . ALA A 1 96 ? 6.919 1.587 -10.328 1.00 79.88 96 ALA A C 1
ATOM 720 O O . ALA A 1 96 ? 6.965 1.506 -11.551 1.00 79.88 96 ALA A O 1
ATOM 721 N N . THR A 1 97 ? 7.994 1.871 -9.593 1.00 81.56 97 THR A N 1
ATOM 722 C CA . THR A 1 97 ? 9.345 2.046 -10.143 1.00 81.56 97 THR A CA 1
ATOM 723 C C . THR A 1 97 ? 10.220 0.863 -9.740 1.00 81.56 97 THR A C 1
ATOM 725 O O . THR A 1 97 ? 10.907 0.889 -8.715 1.00 81.56 97 THR A O 1
ATOM 728 N N . SER A 1 98 ? 10.126 -0.248 -10.472 1.00 68.62 98 SER A N 1
ATOM 729 C CA . SER A 1 98 ? 10.611 -1.534 -9.954 1.00 68.62 98 SER A CA 1
ATOM 730 C C . SER A 1 98 ? 10.863 -2.618 -11.005 1.00 68.62 98 SER A C 1
ATOM 732 O O . SER A 1 98 ? 10.429 -2.538 -12.154 1.00 68.62 98 SER A O 1
ATOM 734 N N . SER A 1 99 ? 11.566 -3.669 -10.567 1.00 78.06 99 SER A N 1
ATOM 735 C CA . SER A 1 99 ? 11.370 -5.013 -11.108 1.00 78.06 99 SER A CA 1
ATOM 736 C C . SER A 1 99 ? 10.249 -5.674 -10.313 1.00 78.06 99 SER A C 1
ATOM 738 O O . SER A 1 99 ? 10.493 -6.155 -9.205 1.00 78.06 99 SER A O 1
ATOM 740 N N . ALA A 1 100 ? 9.026 -5.667 -10.835 1.00 72.81 100 ALA A N 1
ATOM 741 C CA . ALA A 1 100 ? 7.867 -6.132 -10.080 1.00 72.81 100 ALA A CA 1
ATOM 742 C C . ALA A 1 100 ? 7.067 -7.211 -10.805 1.00 72.81 100 ALA A C 1
ATOM 744 O O . ALA A 1 100 ? 6.845 -7.145 -12.014 1.00 72.81 100 ALA A O 1
ATOM 745 N N . TYR A 1 101 ? 6.597 -8.185 -10.033 1.00 81.44 101 TYR A N 1
ATOM 746 C CA . TYR A 1 101 ? 5.497 -9.052 -10.423 1.00 81.44 101 TYR A CA 1
ATOM 747 C C . TYR A 1 101 ? 4.256 -8.614 -9.657 1.00 81.44 101 TYR A C 1
ATOM 749 O O . TYR A 1 101 ? 4.247 -8.616 -8.426 1.00 81.44 101 TYR A O 1
ATOM 757 N N . ILE A 1 102 ? 3.229 -8.198 -10.391 1.00 78.12 102 ILE A N 1
ATOM 758 C CA . ILE A 1 102 ? 1.997 -7.668 -9.819 1.00 78.12 102 ILE A CA 1
ATOM 759 C C . ILE A 1 102 ? 0.831 -8.483 -10.370 1.00 78.12 102 ILE A C 1
ATOM 761 O O . ILE A 1 102 ? 0.463 -8.348 -11.537 1.00 78.12 102 ILE A O 1
ATOM 765 N N . HIS A 1 103 ? 0.223 -9.296 -9.515 1.00 82.56 103 HIS A N 1
ATOM 766 C CA . HIS A 1 103 ? -1.032 -9.970 -9.806 1.00 82.56 103 HIS A CA 1
ATOM 767 C C . HIS A 1 103 ? -2.152 -9.307 -9.006 1.00 82.56 103 HIS A C 1
ATOM 769 O O . HIS A 1 103 ? -2.088 -9.200 -7.776 1.00 82.56 103 HIS A O 1
ATOM 775 N N . ARG A 1 104 ? -3.181 -8.815 -9.701 1.00 79.56 104 ARG A N 1
ATOM 776 C CA . ARG A 1 104 ? -4.294 -8.12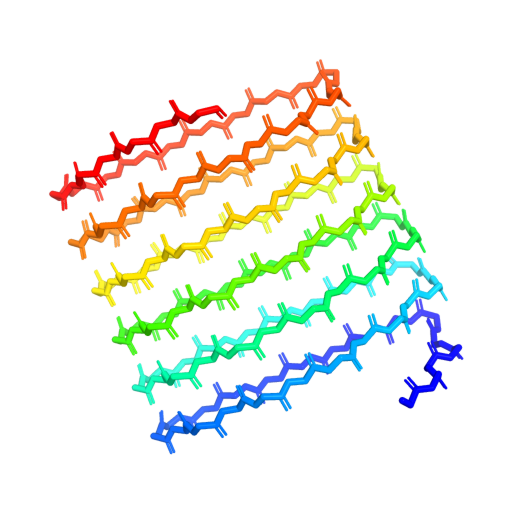1 -9.048 1.00 79.56 104 ARG A CA 1
ATOM 777 C C . ARG A 1 104 ? -5.641 -8.552 -9.585 1.00 79.56 104 ARG A C 1
ATOM 779 O O . ARG A 1 104 ? -5.865 -8.575 -10.790 1.00 79.56 104 ARG A O 1
ATOM 786 N N . VAL A 1 105 ? -6.560 -8.748 -8.651 1.00 82.62 105 VAL A N 1
ATOM 787 C CA . VAL A 1 105 ? -7.996 -8.787 -8.908 1.00 82.62 105 VAL A CA 1
ATOM 788 C C . VAL A 1 105 ? -8.590 -7.537 -8.279 1.00 82.62 105 VAL A C 1
ATOM 790 O O . VAL A 1 105 ? -8.541 -7.379 -7.057 1.00 82.62 105 VAL A O 1
ATOM 793 N N . MET A 1 106 ? -9.105 -6.619 -9.095 1.00 81.00 106 MET A N 1
ATOM 794 C CA . MET A 1 106 ? -9.591 -5.326 -8.606 1.00 81.00 106 MET A CA 1
ATOM 795 C C . MET A 1 106 ? -11.000 -5.032 -9.116 1.00 81.00 106 MET A C 1
ATOM 797 O O . MET A 1 106 ? -11.237 -4.896 -10.311 1.00 81.00 106 MET A O 1
ATOM 801 N N . GLN A 1 107 ? -11.922 -4.820 -8.180 1.00 81.94 107 GLN A N 1
ATOM 802 C CA . GLN A 1 107 ? -13.200 -4.168 -8.443 1.00 81.94 107 GLN A CA 1
ATOM 803 C C . GLN A 1 107 ? -13.127 -2.740 -7.914 1.00 81.94 107 GLN A C 1
ATOM 805 O O . GLN A 1 107 ? -13.352 -2.497 -6.728 1.00 81.94 107 GLN A O 1
ATOM 810 N N . ALA A 1 108 ? -12.775 -1.807 -8.797 1.00 78.25 108 ALA A N 1
ATOM 811 C CA . ALA A 1 108 ? -12.701 -0.392 -8.474 1.00 78.25 108 ALA A CA 1
ATOM 812 C C . ALA A 1 108 ? -13.816 0.391 -9.166 1.00 78.25 108 ALA A C 1
ATOM 814 O O . ALA A 1 108 ? -14.017 0.281 -10.375 1.00 78.25 108 ALA A O 1
ATOM 815 N N . LEU A 1 109 ? -14.508 1.226 -8.399 1.00 80.19 109 LEU A N 1
ATOM 816 C CA . LEU A 1 109 ? -15.372 2.266 -8.931 1.00 80.19 109 LEU A CA 1
ATOM 817 C C . LEU A 1 109 ? -14.771 3.600 -8.500 1.00 80.19 109 LEU A C 1
ATOM 819 O O . LEU A 1 109 ? -14.923 4.007 -7.348 1.00 80.19 109 LEU A O 1
ATOM 823 N N . CYS A 1 110 ? -14.030 4.236 -9.410 1.00 77.94 110 CYS A N 1
ATOM 824 C CA . CYS A 1 110 ? -13.376 5.505 -9.126 1.00 77.94 110 CYS A CA 1
ATOM 825 C C . CYS A 1 110 ? -13.623 6.556 -10.203 1.00 77.94 110 CYS A C 1
ATOM 827 O O . CYS A 1 110 ? -13.727 6.239 -11.387 1.00 77.94 110 CYS A O 1
ATOM 829 N N . THR A 1 111 ? -13.741 7.820 -9.783 1.00 79.50 111 THR A N 1
ATOM 830 C CA . THR A 1 111 ? -13.968 8.941 -10.713 1.00 79.50 111 THR A CA 1
ATOM 831 C C . THR A 1 111 ? -12.701 9.369 -11.456 1.00 79.50 111 THR A C 1
ATOM 833 O O . THR A 1 111 ? -12.799 9.980 -12.516 1.00 79.50 111 THR A O 1
ATOM 836 N N . GLY A 1 112 ? -11.520 9.012 -10.943 1.00 78.81 112 GLY A N 1
ATOM 837 C CA . GLY A 1 112 ? -10.232 9.178 -11.610 1.00 78.81 112 GLY A CA 1
ATOM 838 C C . GLY A 1 112 ? -9.281 8.035 -11.264 1.00 78.81 112 GLY A C 1
ATOM 839 O O . GLY A 1 112 ? -9.234 7.592 -10.118 1.00 78.81 112 GLY A O 1
ATOM 840 N N . MET A 1 113 ? -8.535 7.559 -12.259 1.00 80.44 113 MET A N 1
ATOM 841 C CA . MET A 1 113 ? -7.509 6.531 -12.097 1.00 80.44 113 MET A CA 1
ATOM 842 C C . MET A 1 113 ? -6.260 6.941 -12.876 1.00 80.44 113 MET A C 1
ATOM 844 O O . MET A 1 113 ? -6.353 7.255 -14.064 1.00 80.44 113 MET A O 1
ATOM 848 N N . GLN A 1 114 ? -5.111 6.943 -12.210 1.00 85.06 114 GLN A N 1
ATOM 849 C CA . GLN A 1 114 ? -3.800 7.105 -12.827 1.00 85.06 114 GLN A CA 1
ATOM 850 C C . GLN A 1 114 ? -2.907 5.958 -12.389 1.00 85.06 114 GLN A C 1
ATOM 852 O O . GLN A 1 114 ? -2.878 5.589 -11.221 1.00 85.06 114 GLN A O 1
ATOM 857 N N . GLU A 1 115 ? -2.193 5.394 -13.346 1.00 79.69 115 GLU A N 1
ATOM 858 C CA . GLU A 1 115 ? -1.258 4.319 -13.082 1.00 79.69 115 GLU A CA 1
ATOM 859 C C . GLU A 1 115 ? 0.004 4.568 -13.897 1.00 79.69 115 GLU A C 1
ATOM 861 O O . GLU A 1 115 ? -0.072 4.768 -15.113 1.00 79.69 115 GLU A O 1
ATOM 866 N N . GLU A 1 116 ? 1.149 4.552 -13.226 1.00 84.06 116 GLU A N 1
ATOM 867 C CA . GLU A 1 116 ? 2.458 4.732 -13.832 1.00 84.06 116 GLU A CA 1
ATOM 868 C C . GLU A 1 116 ? 3.382 3.588 -13.416 1.00 84.06 116 GLU A C 1
ATOM 870 O O . GLU A 1 116 ? 3.514 3.239 -12.245 1.00 84.06 116 GLU A O 1
ATOM 875 N N . VAL A 1 117 ? 4.008 2.957 -14.407 1.00 77.06 117 VAL A N 1
ATOM 876 C CA . VAL A 1 117 ? 4.917 1.834 -14.187 1.00 77.06 117 VAL A CA 1
ATOM 877 C C . VAL A 1 117 ? 6.195 2.090 -14.964 1.00 77.06 117 VAL A C 1
ATOM 879 O O . VAL A 1 117 ? 6.186 2.156 -16.194 1.00 77.06 117 VAL A O 1
ATOM 882 N N . THR A 1 118 ? 7.298 2.192 -14.235 1.00 79.56 118 THR A N 1
ATOM 883 C CA . THR A 1 118 ? 8.629 2.476 -14.759 1.00 79.56 118 THR A CA 1
ATOM 884 C C . THR A 1 118 ? 9.575 1.346 -14.352 1.00 79.56 118 THR A C 1
ATOM 886 O O . THR A 1 118 ? 9.758 1.060 -13.173 1.00 79.56 118 THR A O 1
ATOM 889 N N . GLY A 1 119 ? 10.194 0.669 -15.322 1.00 74.12 119 GLY A N 1
ATOM 890 C CA . GLY A 1 119 ? 11.063 -0.491 -15.075 1.00 74.12 119 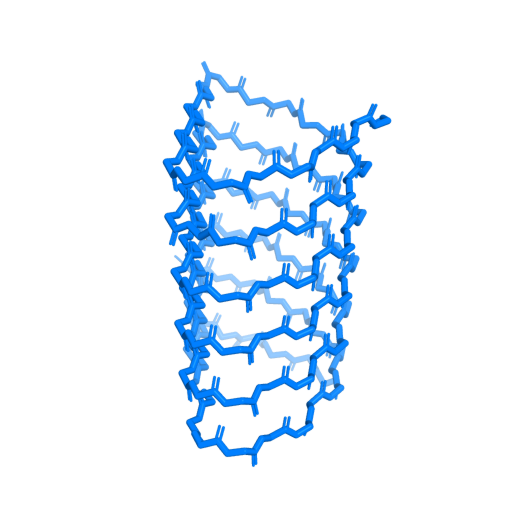GLY A CA 1
ATOM 891 C C . GLY A 1 119 ? 10.534 -1.786 -15.693 1.00 74.12 119 GLY A C 1
ATOM 892 O O . GLY A 1 119 ? 9.739 -1.761 -16.632 1.00 74.12 119 GLY A O 1
ATOM 893 N N . SER A 1 120 ? 11.017 -2.933 -15.213 1.00 72.88 120 SER A N 1
ATOM 894 C CA . SER A 1 120 ? 10.621 -4.252 -15.716 1.00 72.88 120 SER A CA 1
ATOM 895 C C . SER A 1 120 ? 9.483 -4.827 -14.876 1.00 72.88 120 SER A C 1
ATOM 897 O O . SER A 1 120 ? 9.723 -5.484 -13.865 1.00 72.88 120 SER A O 1
ATOM 899 N N . ALA A 1 121 ? 8.242 -4.598 -15.295 1.00 68.38 121 ALA A N 1
ATOM 900 C CA . ALA A 1 121 ? 7.068 -5.098 -14.590 1.00 68.38 121 ALA A CA 1
ATOM 901 C C . ALA A 1 121 ? 6.306 -6.143 -15.411 1.00 68.38 121 ALA A C 1
ATOM 903 O O . ALA A 1 121 ? 5.981 -5.919 -16.577 1.00 68.38 121 ALA A O 1
ATOM 904 N N . TYR A 1 122 ? 5.981 -7.265 -14.773 1.00 70.75 122 TYR A N 1
ATOM 905 C CA . TYR A 1 122 ? 5.005 -8.230 -15.272 1.00 70.75 122 TYR A CA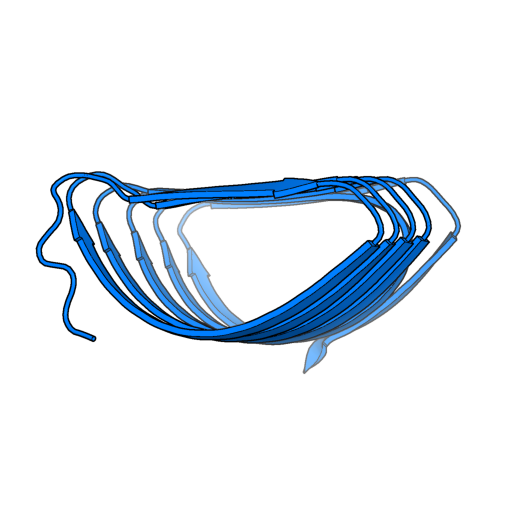 1
ATOM 906 C C . TYR A 1 122 ? 3.703 -8.034 -14.516 1.00 70.75 122 TYR A C 1
ATOM 908 O O . TYR A 1 122 ? 3.699 -7.998 -13.282 1.00 70.75 122 TYR A O 1
ATOM 916 N N . ARG A 1 123 ? 2.603 -7.884 -15.259 1.00 70.88 123 ARG A N 1
ATOM 917 C CA . ARG A 1 123 ? 1.307 -7.588 -14.662 1.00 70.88 123 ARG A CA 1
ATOM 918 C C . ARG A 1 123 ? 0.183 -8.416 -15.246 1.00 70.88 123 ARG A C 1
ATOM 920 O O . ARG A 1 123 ? -0.006 -8.449 -16.460 1.00 70.88 123 ARG A O 1
ATOM 927 N N . GLU A 1 124 ? -0.602 -8.986 -14.348 1.00 74.31 124 GLU A N 1
ATOM 928 C CA . GLU A 1 124 ? -1.836 -9.692 -14.654 1.00 74.31 124 GLU A CA 1
ATOM 929 C C . GLU A 1 124 ? -2.994 -9.027 -13.898 1.00 74.31 124 GLU A C 1
ATOM 931 O O . GLU A 1 124 ? -2.874 -8.687 -12.716 1.00 74.31 124 GLU A O 1
ATOM 936 N N . ARG A 1 125 ? -4.089 -8.763 -14.621 1.00 71.94 125 ARG A N 1
ATOM 937 C CA . ARG A 1 125 ? -5.304 -8.126 -14.101 1.00 71.94 125 ARG A CA 1
ATOM 938 C C . ARG A 1 125 ? -6.507 -9.025 -14.363 1.00 71.94 125 ARG A C 1
ATOM 940 O O . ARG A 1 125 ? -6.751 -9.358 -15.523 1.00 71.94 125 ARG A O 1
ATOM 947 N N . GLY A 1 126 ? -7.241 -9.353 -13.301 1.00 55.41 126 GLY A N 1
ATOM 948 C CA . GLY A 1 126 ? -8.531 -10.053 -13.324 1.00 55.41 126 GLY A CA 1
ATOM 949 C C . GLY A 1 126 ? -9.687 -9.194 -12.834 1.00 55.41 126 GLY A C 1
ATOM 950 O O . GLY A 1 126 ? -9.438 -8.241 -12.055 1.00 55.41 126 GLY A O 1
#

Organism: Pleurodeles waltl (NCBI:txid8319)

Sequence (126 aa):
MQALCTGLQEQVTGSAYTERVMQALGTGLQEQVTGSAYTERVMQALGTGLQEQVTGIAYIERVTQVLCTGLQEEVIGTAYIERVMQVLCTGLQEEATSSAYIHRVMQALCTGMQEEVTGSAYRERG